Protein AF-A0A6C0LW14-F1 (afdb_monomer)

Secondary structure (DSSP, 8-state):
--EEEEEE-SSEEEEEEEEEHHHHTT--B----GGG-EEEEEEEEE-TTSSEEEEEEEEE-SSPPTT--HHHHHHHS-B------

Foldseek 3Di:
DWPWDWDDDQWKIKIKTKAFCVLQVPWDFFQFDCLNADFPDWDKAQDPVNGIIIIMTMHTDNHRDPPDDPVVRVVRGDTDDPPPD

Nearest PDB structures (foldseek):
  1i8l-assembly1_A  TM=5.330E-01  e=8.458E-01  Homo sapiens
  8cn9-assembly4_Q  TM=5.051E-01  e=4.692E+00  Homo sapiens
  7zt2-assembly1_A  TM=4.393E-01  e=3.331E+00  Homo sapiens
  3tbt-assembly3_G  TM=4.284E-01  e=5.260E+00  Mus musculus
  7xqs-assembly1_B  TM=4.420E-01  e=8.794E+00  Felis catus

Structure (mmCIF, N/CA/C/O backbone):
data_AF-A0A6C0LW14-F1
#
_entry.id   AF-A0A6C0LW14-F1
#
loop_
_atom_site.group_PDB
_atom_site.id
_atom_site.type_symbol
_atom_site.label_atom_id
_atom_site.label_alt_id
_atom_site.label_comp_id
_atom_site.label_asym_id
_atom_site.label_entity_id
_atom_site.label_seq_id
_atom_site.pdbx_PDB_ins_code
_atom_site.Cartn_x
_atom_site.Cartn_y
_atom_site.Cartn_z
_atom_site.occupancy
_atom_site.B_iso_or_equiv
_atom_site.auth_seq_id
_atom_site.auth_comp_id
_atom_site.auth_asym_id
_atom_site.auth_atom_id
_atom_site.pdbx_PDB_model_num
ATOM 1 N N . MET A 1 1 ? 1.727 -0.734 15.578 1.00 44.78 1 MET A N 1
ATOM 2 C CA . MET A 1 1 ? 2.415 -1.257 14.384 1.00 44.78 1 MET A CA 1
ATOM 3 C C . MET A 1 1 ? 1.505 -1.140 13.178 1.00 44.78 1 MET A C 1
ATOM 5 O O . MET A 1 1 ? 0.424 -1.720 13.183 1.00 44.78 1 MET A O 1
ATOM 9 N N . THR A 1 2 ? 1.921 -0.355 12.190 1.00 59.06 2 THR A N 1
ATOM 10 C CA . THR A 1 2 ? 1.300 -0.288 10.862 1.00 59.06 2 THR A CA 1
ATOM 11 C C . THR A 1 2 ? 1.680 -1.554 10.115 1.00 59.06 2 THR A C 1
ATOM 13 O O . THR A 1 2 ? 2.864 -1.863 10.000 1.00 59.06 2 THR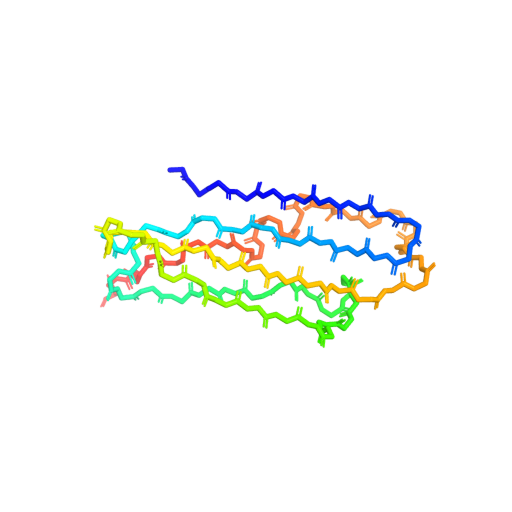 A O 1
ATOM 16 N N . ASN A 1 3 ? 0.698 -2.322 9.652 1.00 74.62 3 ASN A N 1
ATOM 17 C CA . ASN A 1 3 ? 0.988 -3.531 8.890 1.00 74.62 3 ASN A CA 1
ATOM 18 C C . ASN A 1 3 ? 1.087 -3.146 7.409 1.00 74.62 3 ASN A C 1
ATOM 20 O O . ASN A 1 3 ? 0.072 -3.088 6.709 1.00 74.62 3 ASN A O 1
ATOM 24 N N . ILE A 1 4 ? 2.301 -2.779 6.990 1.00 79.19 4 ILE A N 1
ATOM 25 C CA . ILE A 1 4 ? 2.638 -2.413 5.612 1.00 79.19 4 ILE A CA 1
ATOM 26 C C . ILE A 1 4 ? 3.188 -3.655 4.920 1.00 79.19 4 ILE A C 1
ATOM 28 O O . ILE A 1 4 ? 4.175 -4.241 5.361 1.00 79.19 4 ILE A O 1
ATOM 32 N N . LYS A 1 5 ? 2.555 -4.052 3.818 1.00 83.38 5 LYS A N 1
ATOM 33 C CA . LYS A 1 5 ? 2.984 -5.183 3.002 1.00 83.38 5 LYS A CA 1
ATOM 34 C C . LYS A 1 5 ? 3.176 -4.745 1.561 1.00 83.38 5 LYS A C 1
ATOM 36 O O . LYS A 1 5 ? 2.235 -4.293 0.909 1.00 83.38 5 LYS A O 1
ATOM 41 N N . TRP A 1 6 ? 4.380 -4.977 1.057 1.00 80.31 6 TRP A N 1
ATOM 42 C CA . TRP A 1 6 ? 4.711 -4.821 -0.350 1.00 80.31 6 TRP A CA 1
ATOM 43 C C . TRP A 1 6 ? 4.726 -6.164 -1.061 1.00 80.31 6 TRP A C 1
ATOM 45 O O . TRP A 1 6 ? 5.254 -7.151 -0.551 1.00 80.31 6 TRP A O 1
ATOM 55 N N . ILE A 1 7 ? 4.156 -6.193 -2.259 1.00 83.88 7 ILE A N 1
ATOM 56 C CA . ILE A 1 7 ? 4.225 -7.328 -3.172 1.00 83.88 7 ILE A CA 1
ATOM 57 C C . ILE A 1 7 ? 4.722 -6.784 -4.505 1.00 83.88 7 ILE A C 1
ATOM 59 O O . ILE A 1 7 ? 4.014 -6.047 -5.192 1.00 83.88 7 ILE A O 1
ATOM 63 N N . SER A 1 8 ? 5.958 -7.127 -4.852 1.00 77.00 8 SER A N 1
ATOM 64 C CA . SER A 1 8 ? 6.573 -6.724 -6.112 1.00 77.00 8 SER A CA 1
ATOM 65 C C . SER A 1 8 ? 6.497 -7.860 -7.127 1.00 77.00 8 SER A C 1
ATOM 67 O O . SER A 1 8 ? 6.691 -9.028 -6.799 1.00 77.00 8 SER A O 1
ATOM 69 N N . THR A 1 9 ? 6.211 -7.503 -8.370 1.00 77.44 9 THR A N 1
ATOM 70 C CA . THR A 1 9 ? 6.312 -8.365 -9.550 1.00 77.44 9 THR A CA 1
ATOM 71 C C . THR A 1 9 ? 7.185 -7.659 -10.585 1.00 77.44 9 THR A C 1
ATOM 73 O O . THR A 1 9 ? 7.549 -6.498 -10.405 1.00 77.44 9 THR A O 1
ATOM 76 N N . ARG A 1 10 ? 7.473 -8.312 -11.718 1.00 73.12 10 ARG A N 1
ATOM 77 C CA . ARG A 1 10 ? 8.283 -7.710 -12.792 1.00 73.12 10 ARG A CA 1
ATOM 78 C C . ARG A 1 10 ? 7.752 -6.352 -13.286 1.00 73.12 10 ARG A C 1
ATOM 80 O O . ARG A 1 10 ? 8.556 -5.518 -13.682 1.00 73.12 10 ARG A O 1
ATOM 87 N N . TYR A 1 11 ? 6.433 -6.131 -13.250 1.00 77.75 11 TYR A N 1
ATOM 88 C CA . TYR A 1 11 ? 5.780 -4.955 -13.855 1.00 77.75 11 TYR A CA 1
ATOM 89 C C . TYR A 1 11 ? 4.906 -4.132 -12.899 1.00 77.75 11 TYR A C 1
ATOM 91 O O . TYR A 1 11 ? 4.410 -3.063 -13.266 1.00 77.75 11 TYR A O 1
ATOM 99 N N . LYS A 1 12 ? 4.640 -4.652 -11.699 1.00 80.19 12 LYS A N 1
ATOM 100 C CA . LYS A 1 12 ? 3.702 -4.049 -10.749 1.00 80.19 12 LYS A CA 1
ATOM 101 C C . LYS A 1 12 ? 4.272 -4.090 -9.350 1.00 80.19 12 LYS A C 1
ATOM 103 O O . LYS A 1 12 ? 4.760 -5.134 -8.917 1.00 80.19 12 LYS A O 1
ATOM 108 N N . LEU A 1 13 ? 4.111 -2.983 -8.643 1.00 82.62 13 LEU A N 1
ATOM 109 C CA . LEU A 1 13 ? 4.376 -2.869 -7.225 1.00 82.62 13 LEU A CA 1
ATOM 110 C C . LEU A 1 13 ? 3.040 -2.664 -6.508 1.00 82.62 13 LEU A C 1
ATOM 112 O O . LEU A 1 13 ? 2.345 -1.679 -6.740 1.00 82.62 13 LEU A O 1
ATOM 116 N N . ARG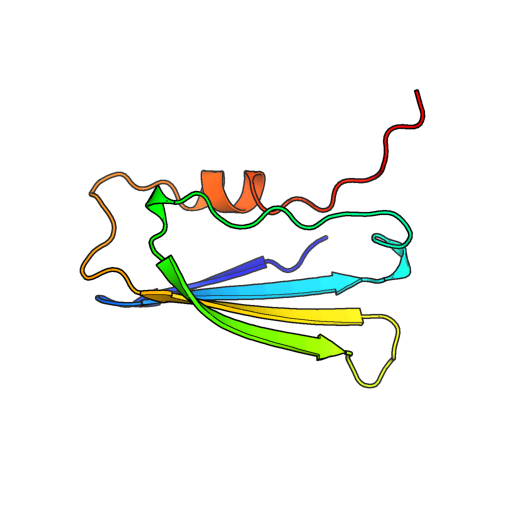 A 1 14 ? 2.657 -3.621 -5.666 1.00 85.94 14 ARG A N 1
ATOM 117 C CA . ARG A 1 14 ? 1.404 -3.587 -4.910 1.00 85.94 14 ARG A CA 1
ATOM 118 C C . ARG A 1 14 ? 1.684 -3.291 -3.448 1.00 85.94 14 ARG A C 1
ATOM 120 O O . ARG A 1 14 ? 2.522 -3.948 -2.832 1.00 85.94 14 ARG A O 1
ATOM 127 N N . LEU A 1 15 ? 0.932 -2.350 -2.906 1.00 84.62 15 LEU A N 1
ATOM 128 C CA . LEU A 1 15 ? 0.938 -1.952 -1.511 1.00 84.62 15 LEU A CA 1
ATOM 129 C C . LEU A 1 15 ? -0.354 -2.404 -0.847 1.00 84.62 15 LEU A C 1
ATOM 131 O O . LEU A 1 15 ? -1.442 -2.184 -1.379 1.00 84.62 15 LEU A O 1
ATOM 135 N N . LYS A 1 16 ? -0.228 -2.961 0.352 1.00 86.81 16 LYS A N 1
ATOM 136 C CA . LYS A 1 16 ? -1.328 -3.139 1.290 1.00 86.81 16 LYS A CA 1
ATOM 137 C C . LYS A 1 16 ? -0.952 -2.503 2.620 1.00 86.81 16 LYS A C 1
ATOM 139 O O . LYS A 1 16 ? 0.033 -2.913 3.228 1.00 86.81 16 LYS A O 1
ATOM 144 N N . VAL A 1 17 ? -1.747 -1.542 3.077 1.00 82.94 17 VAL A N 1
ATOM 145 C CA . VAL A 1 17 ? -1.588 -0.890 4.383 1.00 82.94 17 VAL A CA 1
ATOM 146 C C . VAL A 1 17 ? -2.839 -1.138 5.206 1.00 82.94 17 VAL A C 1
ATOM 148 O O . VAL A 1 17 ? -3.936 -0.800 4.767 1.00 82.94 17 VAL A O 1
ATOM 151 N N . LYS A 1 18 ? -2.685 -1.711 6.404 1.00 83.44 18 LYS A N 1
ATOM 152 C CA . LYS A 1 18 ? -3.762 -1.732 7.403 1.00 83.44 18 LYS A CA 1
ATOM 153 C C . LYS A 1 18 ? -3.647 -0.501 8.303 1.00 83.44 18 LYS A C 1
ATOM 155 O O . LYS A 1 18 ? -2.646 -0.339 9.002 1.00 83.44 18 LYS A O 1
ATOM 160 N N . LEU A 1 19 ? -4.682 0.328 8.278 1.00 78.44 19 LEU A N 1
ATOM 161 C CA . LEU A 1 19 ? -4.842 1.560 9.042 1.00 78.44 19 LEU A CA 1
ATOM 162 C C . LEU A 1 19 ? -5.753 1.285 10.243 1.00 78.44 19 LEU A C 1
ATOM 164 O O . LEU A 1 19 ? -6.747 0.579 10.113 1.00 78.44 19 LEU A O 1
ATOM 168 N N . ASP A 1 20 ? -5.409 1.817 11.409 1.00 77.56 20 ASP A N 1
ATOM 169 C CA . ASP A 1 20 ? -6.172 1.676 12.659 1.00 77.56 20 ASP A CA 1
ATOM 170 C C . ASP A 1 20 ? -6.703 3.054 13.052 1.00 77.56 20 ASP A C 1
ATOM 172 O O . ASP A 1 20 ? -5.920 3.931 13.410 1.00 77.56 20 ASP A O 1
ATOM 176 N N . TRP A 1 21 ? -8.014 3.271 12.969 1.00 71.56 21 TRP A N 1
ATOM 177 C CA . TRP A 1 21 ? -8.611 4.602 13.095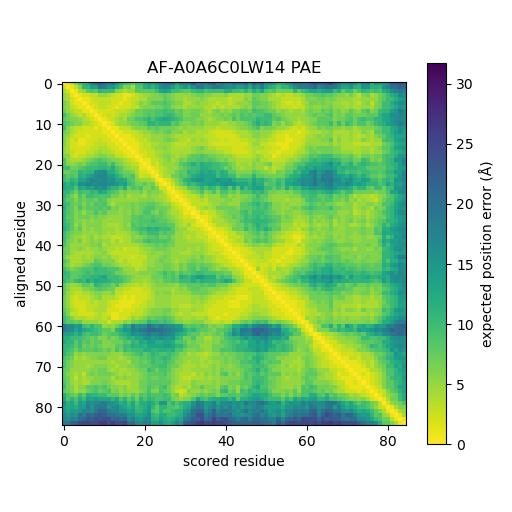 1.00 71.56 21 TRP A CA 1
ATOM 178 C C . TRP A 1 21 ? -8.306 5.288 14.425 1.00 71.56 21 TRP A C 1
ATOM 180 O O . TRP A 1 21 ? -8.132 6.504 14.452 1.00 71.56 21 TRP A O 1
ATOM 190 N N . ASN A 1 22 ? -8.128 4.530 15.511 1.00 72.56 22 ASN A N 1
ATOM 191 C CA . ASN A 1 22 ? -7.741 5.106 16.800 1.00 72.56 22 ASN A CA 1
ATOM 192 C C . ASN A 1 22 ? -6.349 5.748 16.756 1.00 72.56 22 ASN A C 1
ATOM 194 O O . ASN A 1 22 ? -6.096 6.715 17.469 1.00 72.56 22 ASN A O 1
ATOM 198 N N . LYS A 1 23 ? -5.455 5.246 15.898 1.00 65.19 23 LYS A N 1
ATOM 199 C CA . LYS A 1 23 ? -4.118 5.818 15.678 1.00 65.19 23 LYS A CA 1
ATOM 200 C C . LYS A 1 23 ? -4.111 6.962 14.663 1.00 65.19 23 LYS A C 1
ATOM 202 O O . LYS A 1 23 ? -3.194 7.772 14.682 1.00 65.19 23 LYS A O 1
ATOM 207 N N . TYR A 1 24 ? -5.117 7.026 13.791 1.00 62.91 24 TYR A N 1
ATOM 208 C CA . TYR A 1 24 ? -5.195 7.968 12.668 1.00 62.91 24 TYR A CA 1
ATOM 209 C C . TYR A 1 24 ? -6.289 9.029 12.833 1.00 62.91 24 TYR A C 1
ATOM 211 O O . TYR A 1 24 ? -6.575 9.745 11.879 1.00 62.91 24 TYR A O 1
ATOM 219 N N . LYS A 1 25 ? -6.890 9.164 14.024 1.00 60.00 25 LYS A N 1
ATOM 220 C CA . LYS A 1 25 ? -8.049 10.039 14.276 1.00 60.00 25 LYS A CA 1
ATOM 221 C C . LYS A 1 25 ? -7.843 11.495 13.813 1.00 60.00 25 LYS A C 1
ATOM 223 O O . LYS A 1 25 ? -8.823 12.136 13.466 1.00 60.00 25 LYS A O 1
ATOM 228 N N . ASN A 1 26 ? -6.587 11.956 13.722 1.00 61.69 26 ASN A N 1
ATOM 229 C CA . ASN A 1 26 ? -6.179 13.222 13.093 1.00 61.69 26 ASN A CA 1
ATOM 230 C C . ASN A 1 26 ? -4.941 13.069 12.169 1.00 61.69 26 ASN A C 1
ATOM 232 O O . ASN A 1 26 ? -4.098 13.962 12.102 1.00 61.69 26 ASN A O 1
ATOM 236 N N . GLY A 1 27 ? -4.758 11.904 11.545 1.00 61.06 27 GLY A N 1
ATOM 237 C CA . GLY A 1 27 ? -3.553 11.567 10.780 1.00 61.06 27 GLY A CA 1
ATOM 238 C C . GLY A 1 27 ? -3.734 11.686 9.268 1.00 61.06 27 GLY A C 1
ATOM 239 O O . GLY A 1 27 ? -4.842 11.592 8.745 1.00 61.06 27 GLY A O 1
ATOM 240 N N . SER A 1 28 ? -2.622 11.825 8.554 1.00 63.34 28 SER A N 1
ATOM 241 C CA . SER A 1 28 ? -2.546 11.683 7.098 1.00 63.34 28 SER A CA 1
ATOM 242 C C . SER A 1 28 ? -1.696 10.463 6.732 1.00 63.34 28 SER A C 1
ATOM 244 O O . SER A 1 28 ? -0.860 10.002 7.513 1.00 63.34 28 SER A O 1
ATOM 246 N N . LEU A 1 29 ? -1.949 9.903 5.547 1.00 70.69 29 LEU A N 1
ATOM 247 C CA . LEU A 1 29 ? -1.120 8.861 4.952 1.00 70.69 29 LEU A CA 1
ATOM 248 C C . LEU A 1 29 ? -0.352 9.475 3.787 1.00 70.69 29 LEU A C 1
ATOM 250 O O . LEU A 1 29 ? -0.957 9.901 2.802 1.00 70.69 29 LEU A O 1
ATOM 254 N N . THR A 1 30 ? 0.970 9.488 3.882 1.00 71.56 30 THR A N 1
ATOM 255 C CA . THR A 1 30 ? 1.813 9.878 2.756 1.00 71.56 30 THR A CA 1
ATOM 256 C C . THR A 1 30 ? 1.945 8.697 1.797 1.00 71.56 30 THR A C 1
ATOM 258 O O . THR A 1 30 ? 2.136 7.545 2.196 1.00 71.56 30 THR A O 1
ATOM 261 N N . LEU A 1 31 ? 1.753 8.974 0.508 1.00 72.62 31 LEU A N 1
ATOM 262 C CA . LEU A 1 31 ? 1.859 7.970 -0.543 1.00 72.62 31 LEU A CA 1
ATOM 263 C C . LEU A 1 31 ? 3.325 7.777 -0.964 1.00 72.62 31 LEU A C 1
ATOM 265 O O . LEU A 1 31 ? 4.119 8.710 -0.852 1.00 72.62 31 LEU A O 1
ATOM 269 N N . PRO A 1 32 ? 3.671 6.595 -1.508 1.00 73.62 32 PRO A N 1
ATOM 270 C CA . PRO A 1 32 ? 4.980 6.318 -2.088 1.00 73.62 32 PRO A CA 1
ATOM 271 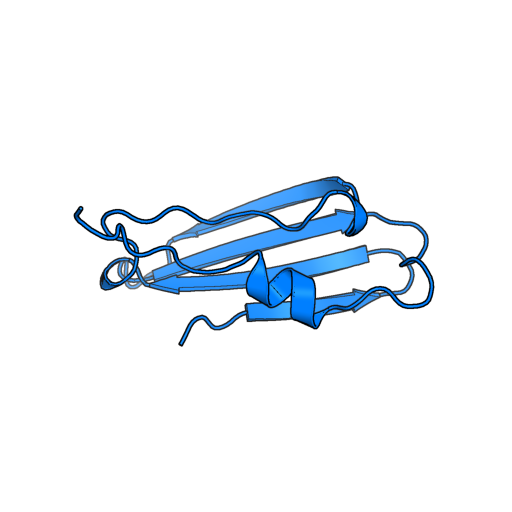C C . PRO A 1 32 ? 5.516 7.428 -3.002 1.00 73.62 32 PRO A C 1
ATOM 273 O O . PRO A 1 32 ? 4.739 8.051 -3.737 1.00 73.62 32 PRO A O 1
ATOM 276 N N . PRO A 1 33 ? 6.848 7.605 -3.065 1.00 72.88 33 PRO A N 1
ATOM 277 C CA . PRO A 1 33 ? 7.465 8.603 -3.923 1.00 72.88 33 PRO A CA 1
ATOM 278 C C . PRO A 1 33 ? 7.230 8.255 -5.397 1.00 72.88 33 PRO A C 1
ATOM 280 O O . PRO A 1 33 ? 7.086 7.087 -5.762 1.00 72.88 33 PRO A O 1
ATOM 283 N N . LYS A 1 34 ? 7.261 9.260 -6.284 1.00 74.12 34 LYS A N 1
ATOM 284 C CA . LYS A 1 34 ? 7.056 9.082 -7.742 1.00 74.12 34 LYS A CA 1
ATOM 285 C C . LYS A 1 34 ? 8.016 8.060 -8.366 1.00 74.12 34 LYS A C 1
ATOM 287 O O . LYS A 1 34 ? 7.692 7.425 -9.368 1.00 74.12 34 LYS A O 1
ATOM 292 N N . ASP A 1 35 ? 9.185 7.859 -7.757 1.00 74.12 35 ASP A N 1
ATOM 293 C CA . ASP A 1 35 ? 10.140 6.832 -8.166 1.00 74.12 35 ASP A CA 1
ATOM 294 C C . ASP A 1 35 ? 9.624 5.398 -7.988 1.00 74.12 35 ASP A C 1
ATOM 296 O O . ASP A 1 35 ? 10.149 4.504 -8.648 1.00 74.12 35 ASP A O 1
ATOM 300 N N . ALA A 1 36 ? 8.598 5.159 -7.165 1.00 73.06 36 ALA A N 1
ATOM 301 C CA . ALA A 1 36 ? 7.917 3.868 -7.045 1.00 73.06 36 ALA A CA 1
ATOM 302 C C . ALA A 1 36 ? 7.046 3.538 -8.274 1.00 73.06 36 ALA A C 1
ATOM 304 O O . ALA A 1 36 ? 6.686 2.381 -8.486 1.00 73.06 36 ALA A O 1
ATOM 305 N N . GLY A 1 37 ? 6.754 4.533 -9.118 1.00 77.50 37 GLY A N 1
ATOM 306 C CA . GLY A 1 37 ? 5.906 4.422 -10.303 1.00 77.50 37 GLY A CA 1
ATOM 307 C C . GLY A 1 37 ? 4.706 5.364 -10.234 1.00 77.50 37 GLY A C 1
ATOM 308 O O . GLY A 1 37 ? 4.652 6.277 -9.412 1.00 77.50 37 GLY A O 1
ATOM 309 N N . VAL A 1 38 ? 3.710 5.113 -11.082 1.00 81.19 38 VAL A N 1
ATOM 310 C CA . VAL A 1 38 ? 2.425 5.824 -11.041 1.00 81.19 38 VAL A CA 1
ATOM 311 C C . VAL A 1 38 ? 1.386 4.898 -10.427 1.00 81.19 38 VAL A C 1
ATOM 313 O O . VAL A 1 38 ? 1.214 3.778 -10.911 1.00 81.19 38 VAL A O 1
ATOM 316 N N . CYS A 1 39 ? 0.694 5.361 -9.384 1.00 85.00 39 CYS A N 1
ATOM 317 C CA . CYS A 1 39 ? -0.452 4.643 -8.836 1.00 85.00 39 CYS A CA 1
ATOM 318 C C . CYS A 1 39 ? -1.568 4.653 -9.887 1.00 85.00 39 CYS A C 1
ATOM 320 O O . CYS A 1 39 ? -2.096 5.714 -10.219 1.00 85.00 39 CYS A O 1
ATOM 322 N N . LYS A 1 40 ? -1.856 3.492 -10.477 1.00 85.69 40 LYS A N 1
ATOM 323 C CA . LYS A 1 40 ? -2.861 3.346 -11.543 1.00 85.69 40 LYS A CA 1
ATOM 324 C C . LYS A 1 40 ? -4.203 2.874 -11.019 1.00 85.69 40 LYS A C 1
ATOM 326 O O . LYS A 1 40 ? -5.223 3.169 -11.625 1.00 85.69 40 LYS A O 1
ATOM 331 N N . ASP A 1 41 ? -4.172 2.147 -9.914 1.00 86.56 41 ASP A N 1
ATOM 332 C CA . ASP A 1 41 ? -5.346 1.586 -9.275 1.00 86.56 41 ASP A CA 1
ATOM 333 C C . ASP A 1 41 ? -5.142 1.659 -7.767 1.00 86.56 41 ASP A C 1
ATOM 335 O O . ASP A 1 41 ? -4.091 1.259 -7.255 1.00 86.56 41 ASP A O 1
ATOM 339 N N . TRP A 1 42 ? -6.126 2.203 -7.069 1.00 87.38 42 TRP A N 1
ATOM 340 C CA . TRP A 1 42 ? -6.145 2.242 -5.621 1.00 87.38 42 TRP A CA 1
ATOM 341 C C . TRP A 1 42 ? -7.570 2.085 -5.127 1.00 87.38 42 TRP A C 1
ATOM 343 O O . TRP A 1 42 ? -8.528 2.532 -5.754 1.00 87.38 42 TRP A O 1
ATOM 353 N N . ARG A 1 43 ? -7.697 1.454 -3.966 1.00 88.06 43 ARG A N 1
ATOM 354 C CA . ARG A 1 43 ? -8.971 1.328 -3.277 1.00 88.06 43 ARG A CA 1
ATOM 355 C C . ARG A 1 43 ? -8.777 1.375 -1.778 1.00 88.06 43 ARG A C 1
ATOM 357 O O . ARG A 1 43 ? -7.720 1.024 -1.243 1.00 88.06 43 ARG A O 1
ATOM 364 N N . PHE A 1 44 ? -9.832 1.816 -1.121 1.00 84.25 44 PHE A N 1
ATOM 365 C CA . PHE A 1 44 ? -9.889 1.981 0.312 1.00 84.25 44 PHE A CA 1
ATOM 366 C C . PHE A 1 44 ? -11.080 1.193 0.839 1.00 84.25 44 PHE A C 1
ATOM 368 O O . PHE A 1 44 ? -12.210 1.416 0.412 1.00 84.25 44 PHE A O 1
ATOM 375 N N . GLU A 1 45 ? -10.820 0.250 1.734 1.00 88.06 45 GLU A N 1
ATOM 376 C CA . GLU A 1 45 ? -11.840 -0.627 2.303 1.00 88.06 45 GLU A CA 1
ATOM 377 C C . GLU A 1 45 ? -11.911 -0.393 3.807 1.00 88.06 45 GLU A C 1
ATOM 379 O O . GLU A 1 45 ? -10.938 -0.637 4.520 1.00 88.06 45 GLU A O 1
ATOM 384 N N . ILE A 1 46 ? -13.059 0.068 4.301 1.00 83.06 46 ILE A N 1
ATOM 385 C CA . ILE A 1 46 ? -13.324 0.095 5.741 1.00 83.06 46 ILE A CA 1
ATOM 386 C C . ILE A 1 46 ? -13.534 -1.356 6.182 1.00 83.06 46 ILE A C 1
ATOM 388 O O . ILE A 1 46 ? -14.284 -2.101 5.552 1.00 83.06 46 ILE A O 1
ATOM 392 N N . ALA A 1 47 ? -12.822 -1.786 7.221 1.00 80.38 47 ALA A N 1
ATOM 393 C CA . ALA A 1 47 ? -12.987 -3.127 7.755 1.00 80.38 47 ALA A CA 1
ATOM 394 C C . ALA A 1 47 ? -14.357 -3.262 8.433 1.00 80.38 47 ALA A C 1
ATOM 396 O O . ALA A 1 47 ? -14.902 -2.295 8.957 1.00 80.38 47 ALA A O 1
ATOM 397 N N . THR A 1 48 ? -14.885 -4.483 8.485 1.00 81.44 48 THR A N 1
ATOM 398 C CA . THR A 1 48 ? -16.182 -4.790 9.116 1.00 81.44 48 THR A CA 1
ATOM 399 C C . THR A 1 48 ? -16.247 -4.434 10.600 1.00 81.44 48 THR A C 1
ATOM 401 O O . THR A 1 48 ? -17.333 -4.328 11.150 1.00 81.44 48 THR A O 1
ATOM 404 N N . ASP A 1 49 ? -15.096 -4.284 11.260 1.00 81.12 49 ASP A N 1
ATOM 405 C CA . ASP A 1 49 ? -15.015 -3.857 12.656 1.00 81.12 49 ASP A CA 1
ATOM 406 C C . ASP A 1 49 ? -15.156 -2.338 12.847 1.00 81.12 49 ASP A C 1
ATOM 408 O O . ASP A 1 49 ? -15.150 -1.889 13.992 1.00 81.12 49 ASP A O 1
ATOM 412 N N . GLU A 1 50 ? -15.218 -1.566 11.751 1.00 77.69 50 GLU A N 1
ATOM 413 C CA . GLU A 1 50 ? -15.237 -0.093 11.683 1.00 77.69 50 GLU A CA 1
ATOM 414 C C . GLU A 1 50 ? -14.104 0.605 12.458 1.00 77.69 50 GLU A C 1
ATOM 416 O O . GLU A 1 50 ? -14.059 1.827 12.581 1.00 77.69 50 GLU A O 1
ATOM 421 N N . LYS A 1 51 ? -13.135 -0.163 12.958 1.00 80.19 51 LYS A N 1
ATOM 422 C CA . LYS A 1 51 ? -11.985 0.298 13.745 1.00 80.19 51 LYS A CA 1
ATOM 423 C C . LYS A 1 51 ? -10.721 0.334 12.911 1.00 80.19 51 LYS A C 1
ATOM 425 O O . LYS A 1 51 ? -9.749 0.989 13.283 1.00 80.19 51 LYS A O 1
ATOM 430 N N . SER A 1 52 ? -10.731 -0.347 11.772 1.00 82.12 52 SER A N 1
ATOM 431 C CA . SER A 1 52 ? -9.629 -0.337 10.832 1.00 82.12 52 SER A CA 1
ATOM 432 C C . SER A 1 52 ? -10.084 -0.108 9.398 1.00 82.12 52 SER A C 1
ATOM 434 O O . SER A 1 52 ? -11.259 -0.211 9.051 1.00 82.12 52 SER A O 1
ATOM 436 N N . ALA A 1 53 ? -9.119 0.214 8.551 1.00 84.00 53 ALA A N 1
ATOM 437 C CA . ALA A 1 53 ? -9.288 0.232 7.115 1.00 84.00 53 ALA A CA 1
ATOM 438 C C . ALA A 1 53 ? -8.078 -0.395 6.435 1.00 84.00 53 ALA A C 1
ATOM 440 O O . ALA A 1 53 ? -6.993 -0.514 7.009 1.00 84.00 53 ALA A O 1
ATOM 441 N N . VAL A 1 54 ? -8.266 -0.813 5.195 1.00 86.25 54 VAL A N 1
ATOM 442 C CA . VAL A 1 54 ? -7.215 -1.341 4.345 1.00 86.25 54 VAL A CA 1
ATOM 443 C C . VAL A 1 54 ? -7.105 -0.440 3.129 1.00 86.25 54 VAL A C 1
ATOM 445 O O . VAL A 1 54 ? -8.027 -0.340 2.324 1.00 86.25 54 VAL A O 1
ATOM 448 N N . PHE A 1 55 ? -5.945 0.188 2.983 1.00 84.81 55 PHE A N 1
ATOM 449 C CA . PHE A 1 55 ? -5.566 0.844 1.745 1.00 84.81 55 PHE A CA 1
ATOM 450 C C . PHE A 1 55 ? -4.812 -0.151 0.863 1.00 84.81 55 PHE A C 1
ATOM 452 O O . PHE A 1 55 ? -3.852 -0.797 1.298 1.00 84.81 55 PHE A O 1
ATOM 459 N N . LEU A 1 56 ? -5.258 -0.274 -0.381 1.00 87.88 56 LEU A N 1
ATOM 460 C CA . LEU A 1 56 ? -4.631 -1.082 -1.414 1.00 87.88 56 LEU A CA 1
ATOM 461 C C . LEU A 1 56 ? -4.271 -0.167 -2.574 1.00 87.88 56 LE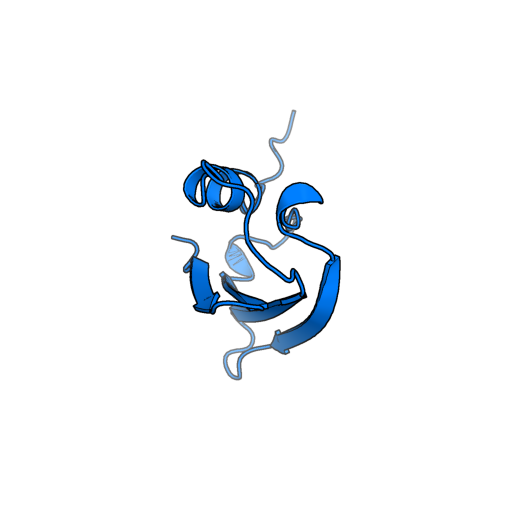U A C 1
ATOM 463 O O . LEU A 1 56 ? -5.127 0.554 -3.076 1.00 87.88 56 LEU A O 1
ATOM 467 N N . GLY A 1 57 ? -3.022 -0.217 -3.023 1.00 87.75 57 GLY A N 1
ATOM 468 C CA . GLY A 1 57 ? -2.579 0.552 -4.181 1.00 87.75 57 GLY A CA 1
ATOM 469 C C . GLY A 1 57 ? -1.684 -0.272 -5.092 1.00 87.75 57 GLY A C 1
ATOM 470 O O . GLY A 1 57 ? -0.883 -1.085 -4.628 1.00 87.75 57 GLY A O 1
ATOM 471 N N . THR A 1 58 ? -1.815 -0.063 -6.396 1.00 86.94 58 THR A N 1
ATOM 472 C CA . THR A 1 58 ? -0.982 -0.683 -7.424 1.00 86.94 58 THR A CA 1
ATOM 473 C C . THR A 1 58 ? -0.267 0.398 -8.219 1.00 86.94 58 THR A C 1
ATOM 475 O O . THR A 1 58 ? -0.878 1.179 -8.951 1.00 86.94 58 THR A O 1
ATOM 478 N N . TRP A 1 59 ? 1.057 0.392 -8.119 1.00 84.81 59 TRP A N 1
ATOM 479 C CA . TRP A 1 59 ? 1.950 1.190 -8.938 1.0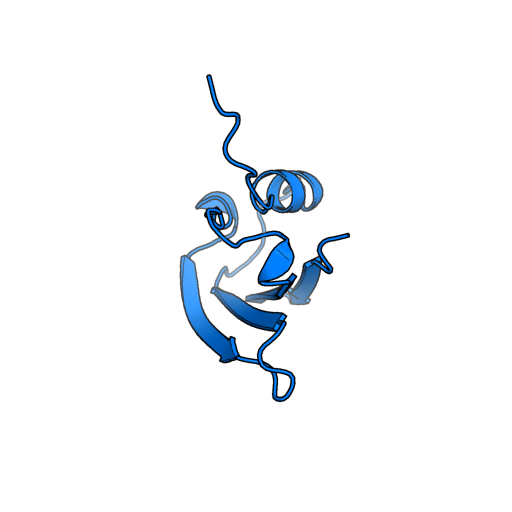0 84.81 59 TRP A CA 1
ATOM 480 C C . TRP A 1 59 ? 2.384 0.362 -10.139 1.00 84.81 59 TRP A C 1
ATOM 482 O O . TRP A 1 59 ? 2.969 -0.715 -9.993 1.00 84.81 59 TRP A O 1
ATOM 492 N N . GLU A 1 60 ? 2.092 0.853 -11.340 1.00 77.81 60 GLU A N 1
ATOM 493 C CA . GLU A 1 60 ? 2.600 0.237 -12.562 1.00 77.81 60 GLU A CA 1
ATOM 494 C C . GLU A 1 60 ? 3.942 0.859 -12.929 1.00 77.81 60 GLU A C 1
ATOM 496 O O . GLU A 1 60 ? 4.071 2.072 -13.126 1.00 77.81 60 GLU A O 1
ATOM 501 N N . ARG A 1 61 ? 4.961 0.004 -13.028 1.00 69.19 61 ARG A N 1
ATOM 502 C CA . ARG A 1 61 ? 6.284 0.376 -13.512 1.00 69.19 61 ARG A CA 1
ATOM 503 C C . ARG A 1 61 ? 6.897 -0.821 -14.220 1.00 69.19 61 ARG A C 1
ATOM 505 O O . ARG A 1 61 ? 7.011 -1.888 -13.632 1.00 69.19 61 ARG A O 1
ATOM 512 N N . ARG A 1 62 ? 7.349 -0.635 -15.465 1.00 61.72 62 ARG A N 1
ATOM 513 C CA . ARG A 1 62 ? 7.925 -1.721 -16.283 1.00 61.72 62 ARG A CA 1
ATOM 514 C C . ARG A 1 62 ? 9.123 -2.431 -15.627 1.00 61.72 62 ARG A C 1
ATOM 516 O O . ARG A 1 62 ? 9.378 -3.578 -15.972 1.00 61.72 62 ARG A O 1
ATOM 523 N N . MET A 1 63 ? 9.847 -1.754 -14.731 1.00 64.88 63 MET A N 1
ATOM 524 C CA . MET A 1 63 ? 10.905 -2.319 -13.886 1.00 64.88 63 MET A CA 1
ATOM 525 C C . MET A 1 63 ? 11.244 -1.323 -12.765 1.00 64.88 63 MET A C 1
ATOM 527 O O . MET A 1 63 ? 11.317 -0.120 -13.031 1.00 64.88 63 MET A O 1
ATOM 531 N N . LEU A 1 64 ? 11.447 -1.780 -11.524 1.00 67.50 64 LEU A N 1
ATOM 532 C CA . LEU A 1 64 ? 12.040 -0.927 -10.484 1.00 67.50 64 LEU A CA 1
ATOM 533 C C . LEU A 1 64 ? 13.456 -0.527 -10.923 1.00 67.50 64 LEU A C 1
ATOM 535 O O . LEU A 1 64 ? 14.187 -1.359 -11.459 1.00 67.50 64 LEU A O 1
ATOM 539 N N . LYS A 1 65 ? 13.839 0.743 -10.725 1.00 69.56 65 LYS A N 1
ATOM 540 C CA . LYS A 1 65 ? 15.226 1.179 -10.960 1.00 69.56 65 LYS A CA 1
ATOM 541 C C . LYS A 1 65 ? 16.165 0.285 -10.126 1.00 69.56 65 LYS A C 1
ATOM 543 O O . LYS A 1 65 ? 15.843 0.022 -8.964 1.00 69.56 65 LYS A O 1
ATOM 548 N N . PRO A 1 66 ? 17.308 -0.168 -10.668 1.00 72.12 66 PRO A N 1
ATOM 549 C CA . PRO A 1 66 ? 18.333 -0.827 -9.864 1.00 72.12 66 PRO A CA 1
ATOM 550 C C . PRO A 1 66 ? 18.680 0.017 -8.626 1.00 72.12 66 PRO A C 1
ATOM 552 O O . PRO A 1 66 ? 18.775 1.239 -8.725 1.00 72.12 66 PRO A O 1
ATOM 555 N N . GLY A 1 67 ? 18.809 -0.622 -7.459 1.00 74.06 67 GLY A N 1
ATOM 556 C CA . GLY A 1 67 ? 19.082 0.067 -6.188 1.00 74.06 67 GLY A CA 1
ATOM 557 C C . GLY A 1 67 ? 17.873 0.749 -5.530 1.00 74.06 67 GLY A C 1
ATOM 558 O O . GLY A 1 67 ? 18.038 1.460 -4.541 1.00 74.06 67 GLY A O 1
ATOM 559 N N . PHE A 1 68 ? 16.654 0.553 -6.042 1.00 75.38 68 PHE A N 1
ATOM 560 C CA . PHE A 1 68 ? 15.449 1.102 -5.423 1.00 75.38 68 PHE A CA 1
ATOM 561 C C . PHE A 1 68 ? 15.216 0.515 -4.021 1.00 75.38 68 PHE A C 1
ATOM 563 O O . PHE A 1 68 ? 14.983 -0.684 -3.861 1.00 75.38 68 PHE A O 1
ATOM 570 N N . ASN A 1 69 ? 15.281 1.374 -3.003 1.00 79.94 69 ASN A N 1
ATOM 571 C CA . ASN A 1 69 ? 15.190 0.970 -1.606 1.00 79.94 69 ASN A CA 1
ATOM 572 C C . ASN A 1 69 ? 13.730 0.923 -1.130 1.00 79.94 69 ASN A C 1
ATOM 574 O O . ASN A 1 69 ? 13.110 1.955 -0.878 1.00 79.94 69 ASN A O 1
ATOM 578 N N . MET A 1 70 ? 13.207 -0.290 -0.951 1.00 76.56 70 MET A N 1
ATOM 579 C CA . MET A 1 70 ? 11.861 -0.533 -0.422 1.00 76.56 70 MET A CA 1
ATOM 580 C C . MET A 1 70 ? 11.668 -0.009 1.009 1.00 76.56 70 MET A C 1
ATOM 582 O O . MET A 1 70 ? 10.556 0.382 1.361 1.00 76.56 70 MET A O 1
ATOM 586 N N . ASN A 1 71 ? 12.731 0.043 1.820 1.00 79.12 71 ASN A N 1
ATOM 587 C CA . ASN A 1 71 ? 12.653 0.540 3.196 1.00 79.12 71 ASN A CA 1
ATOM 588 C C . ASN A 1 71 ? 12.337 2.036 3.229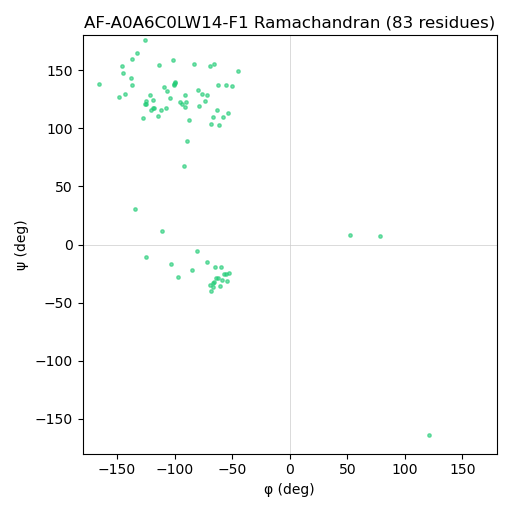 1.00 79.12 71 ASN A C 1
ATOM 590 O O . ASN A 1 71 ? 11.519 2.457 4.038 1.00 79.12 71 ASN A O 1
ATOM 594 N N . LYS A 1 72 ? 12.878 2.809 2.278 1.00 77.88 72 LYS A N 1
ATOM 595 C CA . LYS A 1 72 ? 12.574 4.239 2.149 1.00 77.88 72 LYS A CA 1
ATOM 596 C C . LYS A 1 72 ? 11.083 4.489 1.900 1.00 77.88 72 LYS A C 1
ATOM 598 O O . LYS A 1 72 ? 10.512 5.423 2.438 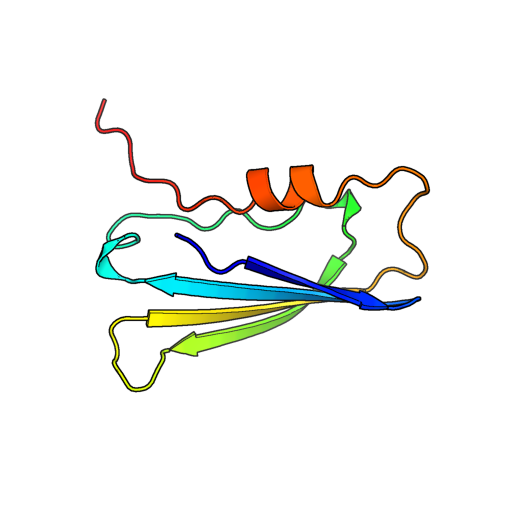1.00 77.88 72 LYS A O 1
ATOM 603 N N . ILE A 1 73 ? 10.414 3.618 1.143 1.00 74.19 73 ILE A N 1
ATOM 604 C CA . ILE A 1 73 ? 8.968 3.766 0.924 1.00 74.19 73 ILE A CA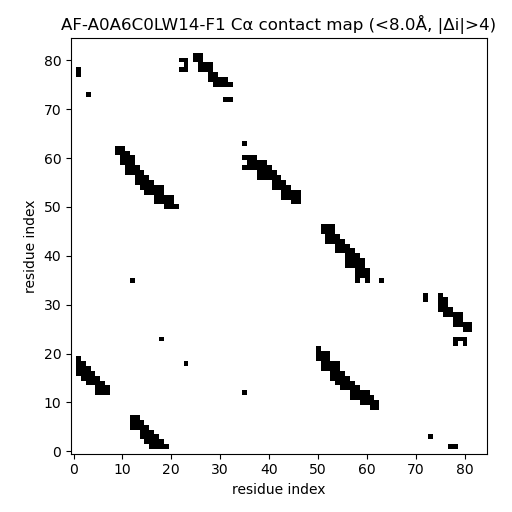 1
ATOM 605 C C . ILE A 1 73 ? 8.178 3.490 2.206 1.00 74.19 73 ILE A C 1
ATOM 607 O O . ILE A 1 73 ? 7.148 4.109 2.440 1.00 74.19 73 ILE A O 1
ATOM 611 N N . ASN A 1 74 ? 8.635 2.553 3.038 1.00 75.19 74 ASN A N 1
ATOM 612 C CA . ASN A 1 74 ? 7.998 2.312 4.332 1.00 75.19 74 ASN A CA 1
ATOM 613 C C . ASN A 1 74 ? 8.154 3.519 5.269 1.00 75.19 74 ASN A C 1
ATOM 615 O O . ASN A 1 74 ? 7.259 3.768 6.068 1.00 75.19 74 ASN A O 1
ATOM 619 N N . GLU A 1 75 ? 9.260 4.261 5.164 1.00 72.31 75 GLU A N 1
ATOM 620 C CA . GLU A 1 75 ? 9.456 5.534 5.871 1.00 72.31 75 GLU A CA 1
ATOM 621 C C . GLU A 1 75 ? 8.521 6.626 5.344 1.00 72.31 75 GLU A C 1
ATOM 623 O O . GLU A 1 75 ? 7.937 7.358 6.137 1.00 72.31 75 GLU A O 1
ATOM 628 N N . ASP A 1 76 ? 8.317 6.694 4.027 1.00 70.88 76 ASP A N 1
ATOM 629 C CA . ASP A 1 76 ? 7.365 7.636 3.438 1.00 70.88 76 ASP A CA 1
ATOM 630 C C . ASP A 1 76 ? 5.919 7.287 3.834 1.00 70.88 76 ASP A C 1
ATOM 632 O O . ASP A 1 76 ? 5.104 8.176 4.036 1.00 70.88 76 ASP A O 1
ATOM 636 N N . ILE A 1 77 ? 5.580 6.006 4.009 1.00 71.25 77 ILE A N 1
ATOM 637 C CA . ILE A 1 77 ? 4.256 5.564 4.474 1.00 71.25 77 ILE A CA 1
ATOM 638 C C . ILE A 1 77 ? 4.261 5.438 5.999 1.00 71.25 77 ILE A C 1
ATOM 640 O O . ILE A 1 77 ? 4.128 4.351 6.570 1.00 71.25 77 ILE A O 1
ATOM 644 N N . GLN A 1 78 ? 4.376 6.567 6.681 1.00 64.56 78 GLN A N 1
ATOM 645 C CA . GLN A 1 78 ? 4.205 6.617 8.126 1.00 64.56 78 GLN A CA 1
ATOM 646 C C . GLN A 1 78 ? 2.805 7.122 8.503 1.00 64.56 78 GLN A C 1
ATOM 648 O O . GLN A 1 78 ? 2.293 8.057 7.885 1.00 64.56 78 GLN A O 1
ATOM 653 N N . PRO A 1 79 ? 2.151 6.522 9.520 1.00 61.72 79 PRO A N 1
ATOM 654 C CA . PRO A 1 79 ? 1.128 7.227 10.278 1.00 61.72 79 PRO A CA 1
ATOM 655 C C . PRO A 1 79 ? 1.768 8.473 10.874 1.00 61.72 79 PRO A C 1
ATOM 657 O O . PRO A 1 79 ? 2.579 8.353 11.793 1.00 61.72 79 PRO A O 1
ATOM 660 N N . TYR A 1 80 ? 1.408 9.657 10.392 1.00 57.47 80 TYR A N 1
ATOM 661 C CA . TYR A 1 80 ? 1.730 10.859 11.144 1.00 57.47 80 TYR A CA 1
ATOM 662 C C . TYR A 1 80 ? 0.721 11.014 12.278 1.00 57.47 80 TYR A C 1
ATOM 664 O O . TYR A 1 80 ? -0.482 11.152 12.058 1.00 57.47 80 TYR A O 1
ATOM 672 N N . THR A 1 81 ? 1.224 10.999 13.506 1.00 52.91 81 THR A N 1
ATOM 673 C CA . THR A 1 81 ? 0.581 11.688 14.623 1.00 52.91 81 THR A CA 1
ATOM 674 C C . THR A 1 81 ? 0.867 13.174 14.473 1.00 52.91 81 THR A C 1
ATOM 676 O O . THR A 1 81 ? 2.028 13.549 14.315 1.00 52.91 81 THR A O 1
ATOM 679 N N . LEU A 1 82 ? -0.165 14.020 14.534 1.00 47.12 82 LEU A N 1
ATOM 680 C CA . LEU A 1 82 ? 0.037 15.456 14.719 1.00 47.12 82 LEU A CA 1
ATOM 681 C C . LEU A 1 82 ? 0.901 15.657 15.967 1.00 47.12 82 LEU A C 1
ATOM 683 O O . LEU A 1 82 ? 0.464 15.363 17.080 1.00 47.12 82 LEU A O 1
ATOM 687 N N . SER A 1 83 ? 2.125 16.144 15.787 1.00 50.22 83 SER A N 1
ATOM 688 C CA . SER A 1 83 ? 2.848 16.790 16.872 1.00 50.22 83 SER A CA 1
ATOM 689 C C . SER A 1 83 ? 2.113 18.096 17.149 1.00 50.22 83 SER A C 1
ATOM 691 O O . SER A 1 83 ? 2.192 19.024 16.345 1.00 50.22 83 SER A O 1
ATOM 693 N N . LEU A 1 84 ? 1.340 18.134 18.235 1.00 50.47 84 LEU A N 1
ATOM 694 C CA . LEU A 1 84 ? 0.834 19.384 18.791 1.00 50.47 84 LEU A CA 1
ATOM 695 C C . LEU A 1 84 ? 2.060 20.211 19.198 1.00 50.47 84 LEU A C 1
ATOM 697 O O . LEU A 1 84 ? 2.725 19.879 20.178 1.00 50.47 84 LEU A O 1
ATOM 701 N N . SER A 1 85 ? 2.397 21.199 18.373 1.00 44.94 85 SER A N 1
ATOM 702 C CA . SER A 1 85 ? 3.301 22.304 18.701 1.00 44.94 85 SER A CA 1
ATOM 703 C C . SER A 1 85 ? 2.578 23.342 19.540 1.00 44.94 85 SER A C 1
ATOM 705 O O . SER A 1 85 ? 1.429 23.659 19.148 1.00 44.94 85 SER A O 1
#

Radius of gyration: 13.71 Å; Cα contacts (8 Å, |Δi|>4): 141; chains: 1; bounding box: 35×31×35 Å

Organism: NCBI:txid1070528

Mean predicted aligned error: 7.68 Å

pLDDT: mean 74.41, std 10.61, range [44.78, 88.06]

Solvent-accessible surface area (backbone atoms only — not comparable to full-atom values): 5081 Å² total; per-residue (Å²): 135,76,53,72,45,80,50,77,56,74,43,39,40,35,41,39,36,49,45,48,46,87,73,38,77,77,38,57,78,47,70,66,57,70,88,66,32,50,77,78,48,71,52,78,42,76,38,97,81,76,49,34,31,38,44,37,38,32,17,52,31,84,57,80,59,89,87,67,61,68,67,59,41,54,63,45,48,38,83,39,67,73,77,86,124

Sequence (85 aa):
MTNIKWISTRYKLRLKVKLDWNKYKNGSLTLPPKDAGVCKDWRFEIATDEKSAVFLGTWERRMLKPGFNMNKINEDIQPYTLSLS